Protein AF-A0A524ILM3-F1 (afdb_monomer)

Radius of gyration: 16.82 Å; Cα contacts (8 Å, |Δi|>4): 32; chains: 1; bounding box: 37×16×48 Å

pLDDT: mean 95.43, std 5.89, range [58.72, 98.62]

Sequence (74 aa):
MHYSTTTDALLQAIKCDVKFRIDEIVDSAELATMSLESEQQIDQVLEQALLLVEDALAEAAHAMAREIHRERAR

Structure (mmCIF, N/CA/C/O backbone):
data_AF-A0A524ILM3-F1
#
_entry.id   AF-A0A524ILM3-F1
#
loop_
_atom_site.group_PDB
_atom_site.id
_atom_site.type_symbol
_atom_site.label_atom_id
_atom_site.label_alt_id
_atom_site.label_comp_id
_atom_site.label_asym_id
_atom_site.label_entity_id
_atom_site.label_seq_id
_atom_site.pdbx_PDB_ins_code
_atom_site.Cartn_x
_atom_site.Cartn_y
_atom_site.Cartn_z
_atom_site.occupancy
_atom_site.B_iso_or_equiv
_atom_site.auth_seq_id
_atom_site.auth_comp_id
_atom_site.auth_asym_id
_atom_site.auth_atom_id
_atom_site.pdbx_PDB_model_num
ATOM 1 N N . MET A 1 1 ? 18.622 -9.852 -14.243 1.00 58.72 1 MET A N 1
ATOM 2 C CA . MET A 1 1 ? 18.296 -8.789 -15.218 1.00 58.72 1 MET A CA 1
ATOM 3 C C . MET A 1 1 ? 18.909 -7.509 -14.687 1.00 58.72 1 MET A C 1
ATOM 5 O O . MET A 1 1 ? 18.662 -7.215 -13.528 1.00 58.72 1 MET A O 1
ATOM 9 N N . HIS A 1 2 ? 19.731 -6.817 -15.475 1.00 76.31 2 HIS A N 1
A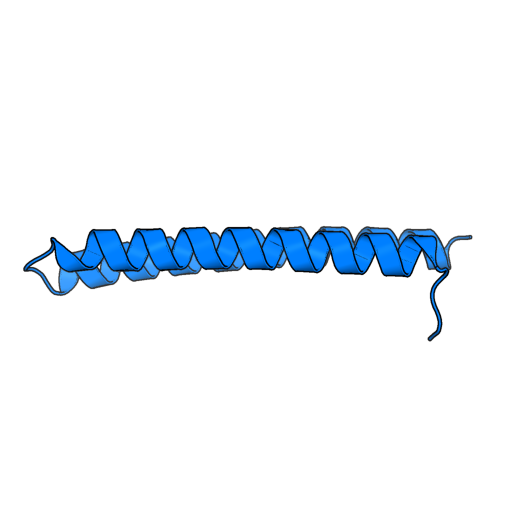TOM 10 C CA . HIS A 1 2 ? 20.232 -5.483 -15.131 1.00 76.31 2 HIS A CA 1
ATOM 11 C C . HIS A 1 2 ? 19.409 -4.467 -15.926 1.00 76.31 2 HIS A C 1
ATOM 13 O O . HIS A 1 2 ? 19.367 -4.573 -17.151 1.00 76.31 2 HIS A O 1
ATOM 19 N N . TYR A 1 3 ? 18.706 -3.566 -15.240 1.00 84.31 3 TYR A N 1
ATOM 20 C CA . TYR A 1 3 ? 18.015 -2.444 -15.878 1.00 84.31 3 TYR A CA 1
ATOM 21 C C . TYR A 1 3 ? 18.997 -1.288 -16.100 1.00 84.31 3 TYR A C 1
ATOM 23 O O . TYR A 1 3 ? 20.103 -1.294 -15.551 1.00 84.31 3 TYR A O 1
ATOM 31 N N . SER A 1 4 ? 18.628 -0.296 -16.915 1.00 91.62 4 SER A N 1
ATOM 32 C CA . SER A 1 4 ? 19.403 0.944 -16.960 1.00 91.62 4 SER A CA 1
ATOM 33 C C . SER A 1 4 ? 19.358 1.672 -15.617 1.00 91.62 4 SER A C 1
ATOM 35 O O . SER A 1 4 ? 18.387 1.580 -14.866 1.00 91.62 4 SER A O 1
ATOM 37 N N . THR A 1 5 ? 20.385 2.484 -15.350 1.00 89.88 5 THR A N 1
ATOM 38 C CA . THR A 1 5 ? 20.467 3.340 -14.156 1.00 89.88 5 THR A CA 1
ATOM 39 C C . THR A 1 5 ? 19.226 4.221 -13.981 1.00 89.88 5 THR A C 1
ATOM 41 O O . THR A 1 5 ? 18.806 4.493 -12.860 1.00 89.88 5 THR A O 1
ATOM 44 N N . THR A 1 6 ? 18.622 4.669 -15.087 1.00 91.31 6 THR A N 1
ATOM 45 C CA . THR A 1 6 ? 17.399 5.479 -15.062 1.00 91.31 6 THR A CA 1
ATOM 46 C C . THR A 1 6 ? 16.186 4.656 -14.644 1.00 91.31 6 THR A C 1
ATOM 48 O O . THR A 1 6 ? 15.433 5.099 -13.781 1.00 91.31 6 THR A O 1
ATOM 51 N N . THR A 1 7 ? 16.007 3.460 -15.207 1.00 93.19 7 THR A N 1
ATOM 52 C CA . THR A 1 7 ? 14.920 2.560 -14.809 1.00 93.19 7 THR A CA 1
ATOM 53 C C . THR A 1 7 ? 15.070 2.125 -13.351 1.00 93.19 7 THR A C 1
ATOM 55 O O . THR A 1 7 ? 14.096 2.193 -12.609 1.00 93.19 7 THR A O 1
ATOM 58 N N . ASP A 1 8 ? 16.278 1.791 -12.888 1.00 94.88 8 ASP A N 1
ATOM 59 C CA . ASP A 1 8 ? 16.522 1.467 -11.474 1.00 94.88 8 ASP A CA 1
ATOM 60 C C . ASP A 1 8 ? 16.165 2.639 -10.543 1.00 94.88 8 ASP A C 1
ATOM 62 O O . ASP A 1 8 ? 15.512 2.442 -9.516 1.00 94.88 8 ASP A O 1
ATOM 66 N N . ALA A 1 9 ? 16.525 3.873 -10.916 1.00 95.69 9 ALA A N 1
ATOM 67 C CA . ALA A 1 9 ? 16.166 5.065 -10.150 1.00 95.69 9 ALA A CA 1
ATOM 68 C C . ALA A 1 9 ? 14.644 5.292 -10.097 1.00 95.69 9 ALA A C 1
ATOM 70 O O . ALA A 1 9 ? 14.111 5.613 -9.034 1.00 95.69 9 ALA A O 1
ATOM 71 N N . LEU A 1 10 ? 13.935 5.090 -11.212 1.00 96.19 10 LEU A N 1
ATOM 72 C CA . LEU A 1 10 ? 12.476 5.226 -11.275 1.00 96.19 10 LEU A CA 1
ATOM 73 C C . LEU A 1 10 ? 11.764 4.144 -10.457 1.00 96.19 10 LEU A C 1
ATOM 75 O O . LEU A 1 10 ? 10.849 4.458 -9.698 1.00 96.19 10 LEU A O 1
ATOM 79 N N . LEU A 1 11 ? 12.202 2.887 -10.549 1.00 96.94 11 LEU A N 1
ATOM 80 C CA . LEU A 1 11 ? 11.650 1.795 -9.744 1.00 96.94 11 LEU A CA 1
ATOM 81 C C . LEU A 1 11 ? 11.870 2.043 -8.248 1.00 96.94 11 LEU A C 1
ATOM 83 O O . LEU A 1 11 ? 10.959 1.844 -7.444 1.00 96.94 11 LEU A O 1
ATOM 87 N N . GLN A 1 12 ? 13.053 2.529 -7.870 1.00 97.50 12 GLN A N 1
ATOM 88 C CA . GLN A 1 12 ? 13.340 2.886 -6.487 1.00 97.50 12 GLN A CA 1
ATOM 89 C C . GLN A 1 12 ? 12.494 4.078 -6.014 1.00 97.50 12 GLN A C 1
ATOM 91 O O . GLN A 1 12 ? 12.032 4.062 -4.875 1.00 97.50 12 GLN A O 1
ATOM 96 N N . ALA A 1 13 ? 12.238 5.071 -6.870 1.00 97.94 13 ALA A N 1
ATOM 97 C CA . ALA A 1 13 ? 11.351 6.186 -6.547 1.00 97.94 13 ALA A CA 1
ATOM 98 C C . ALA A 1 13 ? 9.909 5.715 -6.299 1.00 97.94 13 ALA A C 1
ATOM 100 O O . ALA A 1 13 ? 9.344 6.046 -5.261 1.00 97.94 13 ALA A O 1
ATOM 101 N N . ILE A 1 1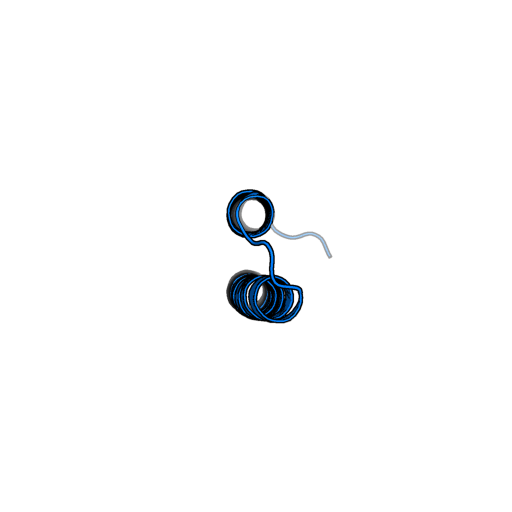4 ? 9.353 4.873 -7.182 1.00 97.88 14 ILE A N 1
ATOM 102 C CA . ILE A 1 14 ? 8.006 4.293 -7.013 1.00 97.88 14 ILE A CA 1
ATOM 103 C C . ILE A 1 14 ? 7.924 3.495 -5.705 1.00 97.88 14 ILE A C 1
ATOM 105 O O . ILE A 1 14 ? 6.949 3.602 -4.968 1.00 97.88 14 ILE A O 1
ATOM 109 N N . LYS A 1 15 ? 8.966 2.718 -5.385 1.00 97.81 15 LYS A N 1
ATOM 110 C CA . LYS A 1 15 ? 9.041 1.954 -4.133 1.00 97.81 15 LYS A CA 1
ATOM 111 C C . LYS A 1 15 ? 9.045 2.857 -2.895 1.00 97.81 15 LYS A C 1
ATOM 113 O O . LYS A 1 15 ? 8.405 2.523 -1.903 1.00 97.81 15 LYS A O 1
ATOM 118 N N . CYS A 1 16 ? 9.802 3.953 -2.918 1.00 98.25 16 CYS A N 1
ATOM 119 C CA . CYS A 1 16 ? 9.830 4.900 -1.803 1.00 98.25 16 CYS A CA 1
ATOM 120 C C . CYS A 1 16 ? 8.477 5.596 -1.622 1.00 98.25 16 CYS A C 1
ATOM 122 O O . CYS A 1 16 ? 8.024 5.723 -0.490 1.00 98.25 16 CYS A O 1
ATOM 124 N N . ASP A 1 17 ? 7.840 5.997 -2.722 1.00 98.25 17 ASP A N 1
ATOM 125 C CA . ASP A 1 17 ? 6.535 6.660 -2.715 1.00 98.25 17 ASP A CA 1
ATOM 126 C C . ASP A 1 17 ? 5.435 5.760 -2.137 1.00 98.25 17 ASP A C 1
ATOM 128 O O . ASP A 1 17 ? 4.766 6.137 -1.177 1.00 98.25 17 ASP A O 1
ATOM 132 N N . VAL A 1 18 ? 5.305 4.524 -2.639 1.00 98.38 18 VAL A N 1
ATOM 133 C CA . VAL A 1 18 ? 4.285 3.594 -2.128 1.00 98.38 18 VAL A CA 1
ATOM 134 C C . VAL A 1 18 ? 4.524 3.236 -0.666 1.00 98.38 18 VAL A C 1
ATOM 136 O O . VAL A 1 18 ? 3.569 3.129 0.095 1.00 98.38 18 VAL A O 1
ATOM 139 N N . LYS A 1 19 ? 5.789 3.103 -0.247 1.00 98.50 19 LYS A N 1
ATOM 140 C CA . LYS A 1 19 ? 6.114 2.880 1.162 1.00 98.50 19 LYS A CA 1
ATOM 141 C C . LYS A 1 19 ? 5.609 4.040 2.018 1.00 98.50 19 LYS A C 1
ATOM 143 O O . LYS A 1 19 ? 4.919 3.799 2.996 1.00 98.50 19 LYS A O 1
ATOM 148 N N . PHE A 1 20 ? 5.941 5.271 1.634 1.00 98.44 20 PHE A N 1
ATOM 149 C CA . PHE A 1 20 ? 5.537 6.460 2.377 1.00 98.44 20 PHE A CA 1
ATOM 150 C C . PHE A 1 20 ? 4.011 6.554 2.510 1.00 98.44 20 PHE A C 1
ATOM 152 O O . PHE A 1 20 ? 3.507 6.742 3.609 1.00 98.44 20 PHE A O 1
ATOM 159 N N . ARG A 1 21 ? 3.274 6.319 1.419 1.00 98.38 21 ARG A N 1
ATOM 160 C CA . ARG A 1 21 ? 1.803 6.300 1.434 1.00 98.38 21 ARG A CA 1
ATOM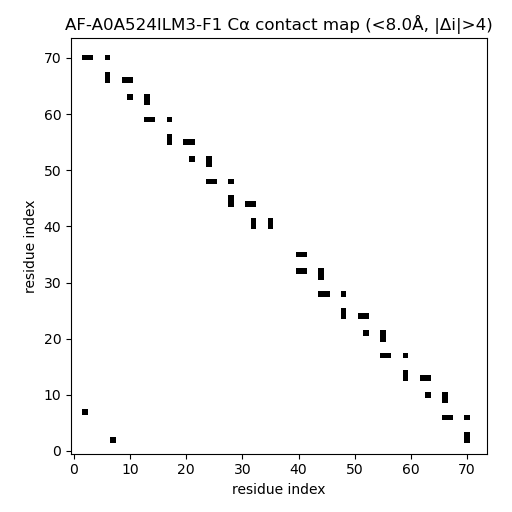 161 C C . ARG A 1 21 ? 1.231 5.223 2.357 1.00 98.38 21 ARG A C 1
ATOM 163 O O . ARG A 1 21 ? 0.256 5.477 3.052 1.00 98.38 21 ARG A O 1
ATOM 170 N N . ILE A 1 22 ? 1.808 4.019 2.351 1.00 98.56 22 ILE A N 1
ATOM 171 C CA . ILE A 1 22 ? 1.378 2.933 3.244 1.00 98.56 22 ILE A CA 1
ATOM 172 C C . ILE A 1 22 ? 1.631 3.312 4.702 1.00 98.56 22 ILE A C 1
ATOM 174 O O . ILE A 1 22 ? 0.736 3.125 5.521 1.00 98.56 22 ILE A O 1
ATOM 178 N N . ASP A 1 23 ? 2.805 3.869 5.008 1.00 98.50 23 ASP A N 1
ATOM 179 C CA . ASP A 1 23 ? 3.140 4.336 6.356 1.00 98.50 23 ASP A CA 1
ATOM 180 C C . ASP A 1 23 ? 2.107 5.393 6.821 1.00 98.50 23 ASP A C 1
ATOM 182 O O . ASP A 1 23 ? 1.533 5.253 7.895 1.00 98.50 23 ASP A O 1
ATOM 186 N N . GLU A 1 24 ? 1.747 6.368 5.973 1.00 98.62 24 GLU A N 1
ATOM 187 C CA . GLU A 1 24 ? 0.713 7.373 6.290 1.00 98.62 24 GLU A CA 1
ATOM 188 C C . GLU A 1 24 ? -0.684 6.772 6.532 1.00 98.62 24 GLU A C 1
ATOM 190 O O . GLU A 1 24 ? -1.409 7.225 7.426 1.00 98.62 24 GLU A O 1
ATOM 195 N N . ILE A 1 25 ? -1.086 5.769 5.741 1.00 98.56 25 ILE A N 1
ATOM 196 C CA . ILE A 1 25 ? -2.376 5.079 5.909 1.00 98.56 25 ILE A CA 1
ATOM 197 C C . ILE A 1 25 ? -2.407 4.345 7.252 1.00 98.56 25 ILE A C 1
ATOM 199 O O . ILE A 1 25 ? -3.396 4.442 7.980 1.00 98.56 25 ILE A O 1
ATOM 203 N N . VAL A 1 26 ? -1.330 3.628 7.580 1.00 98.12 26 VAL A N 1
ATOM 204 C CA . VAL A 1 26 ? 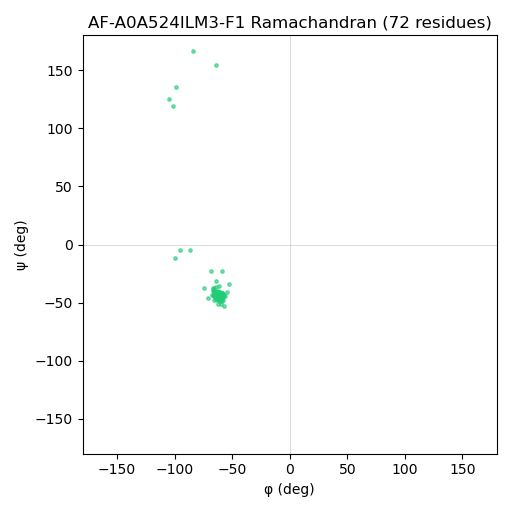-1.213 2.862 8.825 1.00 98.12 26 VAL A CA 1
ATOM 205 C C . VAL A 1 26 ? -1.198 3.795 10.032 1.00 98.12 26 VAL A C 1
ATOM 207 O O . VAL A 1 26 ? -1.992 3.586 10.946 1.00 98.12 26 VAL A O 1
ATOM 210 N N . ASP A 1 27 ? -0.391 4.857 10.005 1.00 98.31 27 ASP A N 1
ATOM 211 C CA . ASP A 1 27 ? -0.324 5.849 11.084 1.00 98.31 27 ASP A CA 1
ATOM 212 C C . ASP A 1 27 ? -1.697 6.502 11.319 1.00 98.31 27 ASP A C 1
ATOM 214 O O . ASP A 1 27 ? -2.146 6.673 12.455 1.00 98.31 27 ASP A O 1
ATOM 218 N N . SER A 1 28 ? -2.411 6.830 10.239 1.00 97.81 28 SER A N 1
ATOM 219 C CA . SER A 1 28 ? -3.756 7.409 10.323 1.00 97.81 28 SER A CA 1
ATOM 220 C C . SER A 1 28 ? -4.771 6.435 10.924 1.00 97.81 28 SER A C 1
ATOM 222 O O . SER A 1 28 ? -5.606 6.838 11.737 1.00 97.81 28 SER A O 1
ATOM 224 N N . ALA A 1 29 ? -4.706 5.157 10.544 1.00 97.88 29 ALA A N 1
ATOM 225 C CA . ALA A 1 29 ? -5.568 4.116 11.091 1.00 97.88 29 ALA A CA 1
ATOM 226 C C . ALA A 1 29 ? -5.278 3.880 12.580 1.00 97.88 29 ALA A C 1
ATOM 228 O O . ALA A 1 29 ? -6.211 3.832 13.382 1.00 97.88 29 ALA A O 1
ATOM 229 N N . GLU A 1 30 ? -4.003 3.814 12.971 1.00 97.31 30 GLU A N 1
ATOM 230 C CA . GLU A 1 30 ? -3.592 3.686 14.370 1.00 97.31 30 GLU A CA 1
ATOM 231 C C . GLU A 1 30 ? -4.163 4.837 15.207 1.00 97.31 30 GLU A C 1
ATOM 233 O O . GLU A 1 30 ? -4.905 4.597 16.162 1.00 97.31 30 GLU A O 1
ATOM 238 N N . LEU A 1 31 ? -3.936 6.086 14.788 1.00 97.31 31 LEU A N 1
ATOM 239 C CA . LEU A 1 31 ? -4.454 7.267 15.484 1.00 97.31 31 LEU A CA 1
ATOM 240 C C . LEU A 1 31 ? -5.982 7.265 15.600 1.00 97.31 31 LEU A C 1
ATOM 242 O O . LEU A 1 31 ? -6.520 7.607 16.655 1.00 97.31 31 LEU A O 1
ATOM 246 N N . ALA A 1 32 ? -6.690 6.874 14.539 1.00 95.69 32 ALA A N 1
ATOM 247 C CA . ALA A 1 32 ? -8.145 6.790 14.561 1.00 95.69 32 ALA A CA 1
ATOM 248 C C . ALA A 1 32 ? -8.629 5.743 15.577 1.00 95.69 32 ALA A C 1
ATOM 250 O O . ALA A 1 32 ? -9.496 6.048 16.401 1.00 95.69 32 ALA A O 1
ATOM 251 N N . THR A 1 33 ? -8.038 4.544 15.574 1.00 96.38 33 THR A N 1
ATOM 252 C CA . THR A 1 33 ? -8.444 3.444 16.467 1.00 96.38 33 THR A CA 1
ATOM 253 C C . THR A 1 33 ? -8.222 3.745 17.948 1.00 96.38 33 THR A C 1
ATOM 255 O O . THR A 1 33 ? -9.039 3.330 18.764 1.00 96.38 33 THR A O 1
ATOM 258 N N . MET A 1 34 ? -7.209 4.542 18.310 1.00 95.56 34 MET A N 1
ATOM 259 C CA . MET A 1 34 ? -6.968 4.957 19.703 1.00 95.56 34 MET A CA 1
ATOM 260 C C . MET A 1 34 ? -8.139 5.722 20.340 1.00 95.56 34 MET A C 1
ATOM 262 O O . MET A 1 34 ? -8.238 5.782 21.565 1.00 95.56 34 MET A O 1
ATOM 266 N N . SER A 1 35 ? -9.000 6.340 19.529 1.00 92.38 35 SER A N 1
ATOM 267 C CA . SER A 1 35 ? -10.153 7.120 19.997 1.00 92.38 35 SER A CA 1
ATOM 268 C C . SER A 1 35 ? -11.465 6.331 20.048 1.00 92.38 35 SER A C 1
ATOM 270 O O . SER A 1 35 ? -12.482 6.867 20.491 1.00 92.38 35 SER A O 1
ATOM 272 N N . LEU A 1 36 ? -11.460 5.078 19.583 1.00 95.50 36 LEU A N 1
ATOM 273 C CA . LEU A 1 36 ? -12.654 4.250 19.447 1.00 95.50 36 LEU A CA 1
ATOM 274 C C . LEU A 1 36 ? -12.791 3.291 20.632 1.00 95.50 36 LEU A C 1
ATOM 276 O O . LEU A 1 36 ? -11.839 2.629 21.033 1.00 95.50 36 LEU A O 1
ATOM 280 N N . GLU A 1 37 ? -14.007 3.182 21.165 1.00 93.12 37 GLU A N 1
ATOM 281 C CA . GLU A 1 37 ? -14.326 2.272 22.278 1.00 93.12 37 GLU A CA 1
ATOM 282 C C . GLU A 1 37 ? -15.002 0.973 21.803 1.00 93.12 37 GLU A C 1
ATOM 284 O O . GLU A 1 37 ? 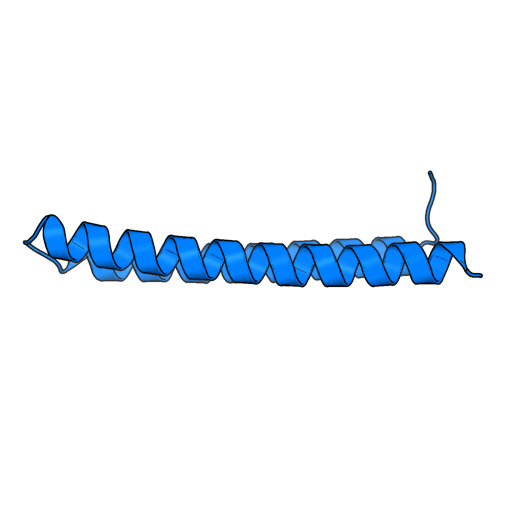-15.151 0.024 22.572 1.00 93.12 37 GLU A O 1
ATOM 289 N N . SER A 1 38 ? -15.430 0.921 20.538 1.00 96.50 38 SER A N 1
ATOM 290 C CA . SER A 1 38 ? -16.132 -0.219 19.951 1.00 96.50 38 SER A CA 1
ATOM 291 C C . SER A 1 38 ? -15.223 -1.011 19.018 1.00 96.50 38 SER A C 1
ATOM 293 O O . SER A 1 38 ? -14.721 -0.476 18.031 1.00 96.50 38 SER A O 1
ATOM 295 N N . GLU A 1 39 ? -15.105 -2.312 19.281 1.00 95.69 39 GLU A N 1
ATOM 296 C CA . GLU A 1 39 ? -14.395 -3.268 18.422 1.00 95.69 39 GLU A CA 1
ATOM 297 C C . GLU A 1 39 ? -14.912 -3.230 16.975 1.00 95.69 39 GLU A C 1
ATOM 299 O O . GLU A 1 39 ? -14.125 -3.142 16.044 1.00 95.69 39 GLU A O 1
ATOM 304 N N . GLN A 1 40 ? -16.232 -3.128 16.779 1.00 96.81 40 GLN A N 1
ATOM 305 C CA . GLN A 1 40 ? -16.824 -3.017 15.442 1.00 96.81 40 GLN A CA 1
ATOM 306 C C . GLN A 1 40 ? -16.362 -1.759 14.685 1.00 96.81 40 GLN A C 1
ATOM 308 O O . GLN A 1 40 ? -16.222 -1.788 13.464 1.00 96.81 40 GLN A O 1
ATOM 313 N N . GLN A 1 41 ? -16.156 -0.639 15.382 1.00 96.75 41 GLN A N 1
ATOM 314 C CA . GLN A 1 41 ? -15.666 0.589 14.750 1.00 96.75 41 GLN A CA 1
ATOM 315 C C . GLN A 1 41 ? -14.175 0.480 14.418 1.00 96.75 41 GLN A C 1
ATOM 317 O O . GLN A 1 41 ? -13.751 0.964 13.371 1.00 96.75 41 GLN A O 1
ATOM 322 N N . ILE A 1 42 ? -13.396 -0.171 15.287 1.00 97.31 42 ILE A N 1
ATOM 323 C CA . ILE A 1 42 ? -11.983 -0.471 15.038 1.00 97.31 42 ILE A CA 1
ATOM 324 C C . ILE A 1 42 ? -11.857 -1.351 13.791 1.00 97.31 42 ILE A C 1
ATOM 326 O O . ILE A 1 42 ? -11.112 -0.995 12.881 1.00 97.31 42 ILE A O 1
ATOM 330 N N . ASP A 1 43 ? -12.646 -2.423 13.695 1.00 98.00 43 ASP A N 1
ATOM 331 C CA . ASP A 1 43 ? -12.653 -3.325 12.538 1.00 98.00 43 ASP A CA 1
ATOM 332 C C . ASP A 1 43 ? -12.947 -2.581 11.232 1.00 98.00 43 ASP A C 1
ATOM 334 O O . ASP A 1 43 ? -12.248 -2.775 10.241 1.00 98.00 43 ASP A O 1
ATOM 338 N N . GLN A 1 44 ? -13.926 -1.670 11.231 1.00 97.81 44 GLN A N 1
ATOM 339 C CA . GLN A 1 44 ? -14.255 -0.861 10.052 1.00 97.81 44 GLN A CA 1
ATOM 340 C C . GLN A 1 44 ? -13.103 0.054 9.621 1.00 97.81 44 GLN A C 1
ATOM 342 O O . GLN A 1 44 ? -12.844 0.201 8.425 1.00 97.81 44 GLN A O 1
ATOM 347 N N . VAL A 1 45 ? -12.403 0.675 10.575 1.00 98.12 45 VAL A N 1
ATOM 348 C CA . VAL A 1 45 ? -11.232 1.512 10.274 1.00 98.12 45 VAL A CA 1
ATOM 349 C C . VAL A 1 45 ? -10.103 0.666 9.693 1.00 98.12 45 VAL A C 1
ATOM 351 O O . VAL A 1 45 ? -9.493 1.067 8.701 1.00 98.12 45 VAL A O 1
ATOM 354 N N . LEU A 1 46 ? -9.843 -0.508 10.270 1.00 97.88 46 LEU A N 1
ATOM 355 C CA . LEU A 1 46 ? -8.798 -1.412 9.796 1.00 97.88 46 LEU A CA 1
ATOM 356 C C . LEU A 1 46 ? -9.122 -1.992 8.412 1.00 97.88 46 LEU A C 1
ATOM 358 O O . LEU A 1 46 ? -8.235 -2.050 7.563 1.00 97.88 46 LEU A O 1
ATOM 362 N N . GLU A 1 47 ? -10.378 -2.359 8.150 1.00 98.31 47 GLU A N 1
ATOM 363 C CA . GLU A 1 47 ? -10.830 -2.825 6.833 1.00 98.31 47 GLU A CA 1
ATOM 364 C C . GLU A 1 47 ? -10.667 -1.725 5.776 1.00 98.31 47 GLU A C 1
ATOM 366 O O . GLU A 1 47 ? -10.126 -1.963 4.695 1.00 98.31 47 GLU A O 1
ATOM 371 N N . GLN A 1 48 ? -11.037 -0.486 6.108 1.00 98.44 48 GLN A N 1
ATOM 372 C CA . GLN A 1 48 ? -10.842 0.646 5.208 1.00 98.44 48 GLN A CA 1
ATOM 373 C C . GLN A 1 48 ? -9.357 0.941 4.953 1.00 98.44 48 GLN A C 1
ATOM 375 O O . GLN A 1 48 ? -8.981 1.235 3.816 1.00 98.44 48 GLN A O 1
ATOM 380 N N . ALA A 1 49 ? -8.510 0.868 5.981 1.00 98.44 49 ALA A N 1
ATOM 381 C CA . ALA A 1 49 ? -7.069 1.055 5.839 1.00 98.44 49 ALA A CA 1
ATOM 382 C C . ALA A 1 49 ? -6.447 -0.028 4.947 1.00 98.44 49 ALA A C 1
ATOM 384 O O . ALA A 1 49 ? -5.629 0.286 4.083 1.00 98.44 49 ALA A O 1
ATOM 385 N N . LEU A 1 50 ? -6.880 -1.283 5.102 1.00 98.56 50 LEU A N 1
ATOM 386 C CA . LEU A 1 50 ? -6.427 -2.394 4.271 1.00 98.56 50 LEU A CA 1
ATOM 387 C C . LEU A 1 50 ? -6.745 -2.154 2.791 1.00 98.56 50 LEU A C 1
ATOM 389 O O . LEU A 1 50 ? -5.847 -2.272 1.962 1.00 98.56 50 LEU A O 1
ATOM 393 N N . LEU A 1 51 ? -7.973 -1.734 2.470 1.00 98.62 51 LEU A N 1
ATOM 394 C CA . LEU A 1 51 ? -8.369 -1.411 1.094 1.00 98.62 51 LEU A CA 1
ATOM 395 C C . LEU A 1 51 ? -7.481 -0.317 0.478 1.00 98.62 51 LEU A C 1
ATOM 397 O O . LEU A 1 51 ? -7.034 -0.438 -0.659 1.00 98.62 51 LEU A O 1
ATOM 401 N N . LEU A 1 52 ? -7.162 0.731 1.243 1.00 98.62 52 LEU A N 1
ATOM 402 C CA . LEU A 1 52 ? -6.294 1.814 0.768 1.00 98.62 52 LEU A CA 1
ATOM 403 C C . LEU A 1 52 ? -4.851 1.345 0.525 1.00 98.62 52 LEU A C 1
ATOM 405 O O . LEU A 1 52 ? -4.203 1.792 -0.425 1.00 98.62 52 LEU A O 1
ATOM 409 N N . VAL A 1 53 ? -4.337 0.445 1.370 1.00 98.62 53 VAL A N 1
ATOM 410 C CA . VAL A 1 53 ? -3.017 -0.173 1.179 1.00 98.62 53 VAL A CA 1
ATOM 411 C C . VAL A 1 53 ? -3.006 -1.044 -0.077 1.00 98.62 53 VAL A C 1
ATOM 413 O O . VAL A 1 53 ? -2.058 -0.966 -0.862 1.00 98.62 53 VAL A O 1
ATOM 416 N N . GLU A 1 54 ? -4.046 -1.849 -0.29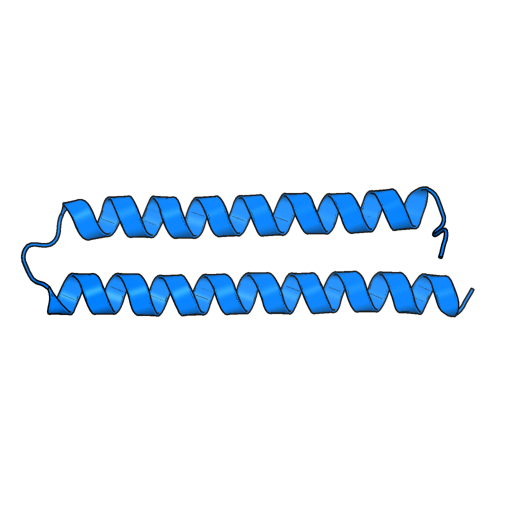3 1.00 98.62 54 GLU A N 1
ATOM 417 C CA . GLU A 1 54 ? -4.190 -2.684 -1.489 1.00 98.62 54 GLU A CA 1
ATOM 418 C C . GLU A 1 54 ? -4.196 -1.839 -2.769 1.00 98.62 54 GLU A C 1
ATOM 420 O O . GLU A 1 54 ? -3.450 -2.144 -3.705 1.00 98.62 54 GLU A O 1
ATOM 425 N N . ASP A 1 55 ? -4.940 -0.732 -2.781 1.00 98.50 55 ASP A N 1
ATOM 426 C CA . ASP A 1 55 ? -4.977 0.207 -3.904 1.00 98.50 55 ASP A CA 1
ATOM 427 C C . ASP A 1 55 ? -3.599 0.832 -4.174 1.00 98.50 55 ASP A C 1
ATOM 429 O O . ASP A 1 55 ? -3.114 0.826 -5.311 1.00 98.50 55 ASP A O 1
ATOM 433 N N . ALA A 1 56 ? -2.911 1.316 -3.133 1.00 98.25 56 ALA A N 1
ATOM 434 C CA . ALA A 1 56 ? -1.577 1.903 -3.270 1.00 98.25 56 ALA A CA 1
ATOM 435 C C . ALA A 1 56 ? -0.557 0.894 -3.831 1.00 98.25 56 ALA A C 1
ATOM 437 O O . ALA A 1 56 ? 0.255 1.228 -4.703 1.00 98.25 56 ALA A O 1
ATOM 438 N N . LEU A 1 57 ? -0.615 -0.360 -3.373 1.00 98.38 57 LEU A N 1
ATOM 439 C CA . LEU A 1 57 ? 0.229 -1.442 -3.877 1.00 98.38 57 LEU A CA 1
ATOM 440 C C . LEU A 1 57 ? -0.087 -1.784 -5.336 1.00 98.38 57 LEU A C 1
ATOM 442 O O . LEU A 1 57 ? 0.843 -1.966 -6.130 1.00 98.38 57 LEU A O 1
ATOM 446 N N . ALA A 1 58 ? -1.365 -1.848 -5.712 1.00 98.44 58 ALA A N 1
ATOM 447 C CA . ALA A 1 58 ? -1.784 -2.124 -7.083 1.00 98.44 58 ALA A CA 1
ATOM 448 C C . ALA A 1 58 ? -1.299 -1.030 -8.047 1.00 98.44 58 ALA A C 1
ATOM 450 O O . ALA A 1 58 ? -0.717 -1.328 -9.097 1.00 98.44 58 ALA A O 1
ATOM 451 N N . GLU A 1 59 ? -1.454 0.240 -7.674 1.00 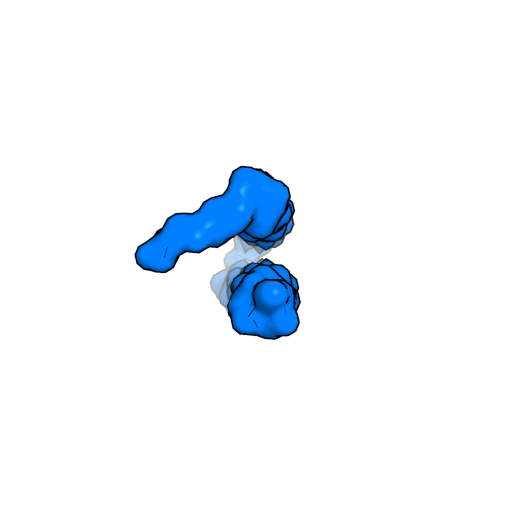98.19 59 GLU A N 1
ATOM 452 C CA . GLU A 1 59 ? -0.949 1.381 -8.442 1.00 98.19 59 GLU A CA 1
ATOM 453 C C . GLU A 1 59 ? 0.568 1.311 -8.649 1.00 98.19 59 GLU A C 1
ATOM 455 O O . GLU A 1 59 ? 1.054 1.462 -9.778 1.00 98.19 59 GLU A O 1
ATOM 460 N N . ALA A 1 60 ? 1.318 1.036 -7.578 1.00 98.06 60 ALA A N 1
ATOM 461 C CA . ALA A 1 60 ? 2.770 0.920 -7.625 1.00 98.06 60 ALA A CA 1
ATOM 462 C C . ALA A 1 60 ? 3.216 -0.257 -8.501 1.00 98.06 60 ALA A C 1
ATOM 464 O O . ALA A 1 60 ? 4.096 -0.095 -9.350 1.00 98.06 60 ALA A O 1
ATOM 465 N N . ALA A 1 61 ? 2.570 -1.418 -8.366 1.00 97.81 61 ALA A N 1
ATOM 466 C CA . ALA A 1 61 ? 2.842 -2.589 -9.191 1.00 97.81 61 ALA A CA 1
ATOM 467 C C . ALA A 1 61 ? 2.593 -2.296 -10.677 1.00 97.81 61 ALA A C 1
ATOM 469 O O . ALA A 1 61 ? 3.429 -2.623 -11.525 1.00 97.81 61 ALA A O 1
ATOM 470 N N . HIS A 1 62 ? 1.492 -1.617 -11.009 1.00 98.25 62 HIS A N 1
ATOM 471 C CA . HIS A 1 62 ? 1.210 -1.197 -12.378 1.00 98.25 62 HIS A CA 1
ATOM 472 C C . HIS A 1 62 ? 2.243 -0.195 -12.905 1.00 98.25 62 HIS A C 1
ATOM 474 O O . HIS A 1 62 ? 2.675 -0.317 -14.054 1.00 98.25 62 HIS A O 1
ATOM 480 N N . ALA A 1 63 ? 2.666 0.778 -12.098 1.00 97.44 63 ALA A N 1
ATOM 481 C CA . ALA A 1 63 ? 3.691 1.744 -12.485 1.00 97.44 63 ALA A CA 1
ATOM 482 C C . ALA A 1 63 ? 5.049 1.074 -12.738 1.00 97.44 63 ALA A C 1
ATOM 484 O O . ALA A 1 63 ? 5.654 1.294 -13.790 1.00 97.44 63 ALA A O 1
ATOM 485 N N . MET A 1 64 ? 5.481 0.195 -11.832 1.00 96.88 64 MET A N 1
ATOM 486 C CA . MET A 1 64 ? 6.708 -0.587 -11.983 1.00 96.88 64 MET A CA 1
ATOM 487 C C . MET A 1 64 ? 6.652 -1.487 -13.216 1.00 96.88 64 MET A C 1
ATOM 489 O O . MET A 1 64 ? 7.599 -1.525 -14.000 1.00 96.88 64 MET A O 1
ATOM 493 N N . ALA A 1 65 ? 5.528 -2.176 -13.432 1.00 96.38 65 ALA A N 1
ATOM 494 C CA . ALA A 1 65 ? 5.340 -3.003 -14.611 1.00 96.38 65 ALA A CA 1
ATOM 495 C C . ALA A 1 65 ? 5.473 -2.166 -15.887 1.00 96.38 65 ALA A C 1
ATOM 497 O O . ALA A 1 65 ? 6.221 -2.559 -16.779 1.00 96.38 65 ALA A O 1
ATOM 498 N N . ARG A 1 66 ? 4.806 -1.008 -15.985 1.00 95.69 66 ARG A N 1
ATOM 499 C CA . ARG A 1 66 ? 4.913 -0.129 -17.163 1.00 95.69 66 ARG A CA 1
ATOM 500 C C . ARG A 1 66 ? 6.356 0.273 -17.452 1.00 95.69 66 ARG A C 1
ATOM 502 O O . ARG A 1 66 ? 6.767 0.209 -18.608 1.00 95.69 66 ARG A O 1
ATOM 509 N N . GLU A 1 67 ? 7.117 0.640 -16.427 1.00 95.25 67 GLU A N 1
ATOM 510 C CA . GLU A 1 67 ? 8.5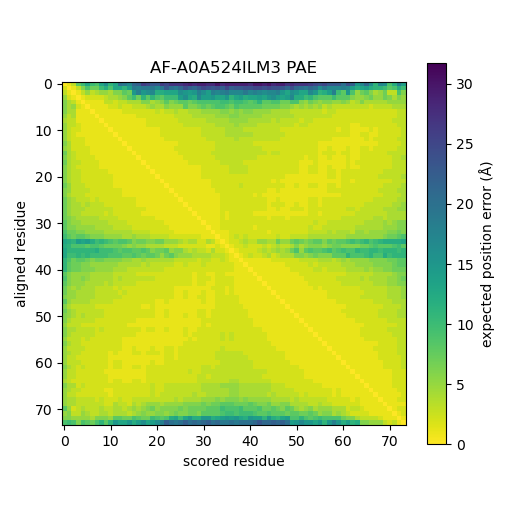14 1.046 -16.595 1.00 95.25 67 GLU A CA 1
ATOM 511 C C . GLU A 1 67 ? 9.400 -0.124 -17.057 1.00 95.25 67 GLU A C 1
ATOM 513 O O . GLU A 1 67 ? 10.154 0.009 -18.019 1.00 95.25 67 GLU A O 1
ATOM 518 N N . ILE A 1 68 ? 9.232 -1.314 -16.473 1.00 93.56 68 ILE A N 1
ATOM 519 C CA . ILE A 1 68 ? 9.951 -2.523 -16.906 1.00 93.56 68 ILE A CA 1
ATOM 520 C C . ILE A 1 68 ? 9.615 -2.878 -18.361 1.00 93.56 68 ILE A C 1
ATOM 522 O O . ILE A 1 68 ? 10.504 -3.231 -19.137 1.00 93.56 68 ILE A O 1
ATOM 526 N N . HIS A 1 69 ? 8.339 -2.802 -18.752 1.00 94.06 69 HIS A N 1
ATOM 527 C CA . HIS A 1 69 ? 7.925 -3.076 -20.130 1.00 94.06 69 HIS A CA 1
ATOM 528 C C . HIS A 1 69 ? 8.480 -2.035 -21.105 1.00 94.06 69 HIS A C 1
ATOM 530 O O . HIS A 1 69 ? 8.929 -2.407 -22.188 1.00 94.06 69 HIS A O 1
ATOM 536 N N . ARG A 1 70 ? 8.490 -0.752 -20.722 1.00 92.38 70 ARG A N 1
ATOM 537 C CA . ARG A 1 70 ? 9.084 0.330 -21.515 1.00 92.38 70 ARG A CA 1
ATOM 538 C C . ARG A 1 70 ? 10.563 0.074 -21.780 1.00 92.38 70 ARG A C 1
ATOM 540 O O . ARG A 1 70 ? 10.995 0.237 -22.915 1.00 92.38 70 ARG A O 1
ATOM 547 N N . GLU A 1 71 ? 11.313 -0.331 -20.762 1.00 91.31 71 GLU A N 1
ATOM 548 C CA . GLU A 1 71 ?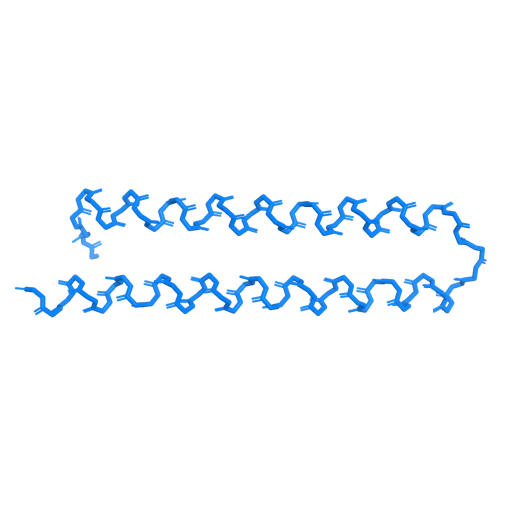 12.738 -0.623 -20.903 1.00 91.31 71 GLU A CA 1
ATOM 549 C C . GLU A 1 71 ? 12.990 -1.845 -21.794 1.00 91.31 71 GLU A C 1
ATOM 551 O O . GLU A 1 71 ? 13.884 -1.819 -22.628 1.00 91.31 71 GLU A O 1
ATOM 556 N N . ARG A 1 72 ? 12.165 -2.894 -21.691 1.00 89.12 72 ARG A N 1
ATOM 557 C CA . ARG A 1 72 ? 12.273 -4.087 -22.553 1.00 89.12 72 ARG A CA 1
ATOM 558 C C . ARG A 1 72 ? 11.910 -3.836 -24.018 1.00 89.12 72 ARG A C 1
ATOM 560 O O . ARG A 1 72 ? 12.282 -4.638 -24.866 1.00 89.12 72 ARG A O 1
ATOM 567 N N . ALA A 1 73 ? 11.123 -2.799 -24.296 1.00 90.38 73 ALA A N 1
ATOM 568 C CA . ALA A 1 73 ? 10.720 -2.420 -25.648 1.00 90.38 73 ALA A CA 1
ATOM 569 C C . ALA A 1 73 ? 11.735 -1.494 -26.349 1.00 90.38 73 ALA A C 1
ATOM 571 O O . ALA A 1 73 ? 11.520 -1.147 -27.511 1.00 90.38 73 ALA A O 1
ATOM 572 N N . ARG A 1 74 ? 12.789 -1.065 -25.643 1.00 80.56 74 ARG A N 1
ATOM 573 C CA . ARG A 1 74 ? 13.919 -0.301 -26.184 1.00 80.56 74 ARG A CA 1
ATOM 574 C C . ARG A 1 74 ? 15.023 -1.238 -26.654 1.00 80.56 74 ARG A C 1
ATOM 576 O O . ARG A 1 74 ? 15.660 -0.874 -27.664 1.00 80.56 74 ARG A O 1
#

Secondary structure (DSSP, 8-state):
-PPPHHHHHHHHHHHHHHHHHHHHHHHHHHHHHTT---HHHHHHHHHHHHHHHHHHHHHHHHHHHHHHHHHHT-

Foldseek 3Di:
DDFPPVLVVQLVVLVVVLVVQLVVLVVVLVVVLVPDPDPVVNVVSVVVSVVSNVVSVVVSVVSNVVSVVVRVVD

Mean predicted aligned error: 3.57 Å

Nearest PDB structures (foldseek):
  5izs-assembly1_A  TM=9.626E-01  e=2.617E-01  synthetic construct
  5izs-assembly2_D  TM=9.772E-01  e=8.030E-01  synthetic construct
  5izs-assembly2_E  TM=9.718E-01  e=1.045E+00  synthetic construct
  4ke2-assembly1_A  TM=8.939E-01  e=7.079E+00  Pseudopleuronectes americanus
  4ke2-assembly2_B  TM=7.719E-01  e=9.845E+00  Pseudopleuronectes americanus

Solvent-accessible surface area (backbone atoms only — not comparable to full-atom values): 4132 Å² total; per-residue (Å²): 138,85,72,55,75,66,56,52,51,50,48,51,48,48,53,52,50,44,48,52,53,42,51,53,44,50,54,52,38,53,61,55,42,77,76,51,91,45,70,71,59,39,50,51,44,51,53,53,38,48,53,54,43,50,52,45,51,52,53,40,51,52,52,46,49,52,52,55,52,54,60,74,76,106